Protein AF-0000000066426340 (afdb_homodimer)

Organism: Campylobacter jejuni subsp. jejuni serotype O:2 (strain ATCC 700819 / NCTC 11168) (NCBI:txid192222)

Structure (mmCIF, N/CA/C/O backbone):
data_AF-0000000066426340-model_v1
#
loop_
_entity.id
_entity.type
_entity.pdbx_description
1 polymer 'Cell division protein'
#
loop_
_atom_site.group_PDB
_atom_site.id
_atom_site.type_symbol
_atom_site.label_atom_id
_atom_site.label_alt_id
_atom_site.label_comp_id
_atom_site.label_asym_id
_atom_site.label_entity_id
_atom_site.label_seq_id
_atom_site.pdbx_PDB_ins_code
_atom_site.Cartn_x
_atom_site.Cartn_y
_atom_site.Cartn_z
_atom_site.occupancy
_atom_site.B_iso_or_equiv
_atom_site.auth_seq_id
_atom_site.auth_comp_id
_atom_site.auth_asym_id
_atom_site.auth_atom_id
_atom_site.pdbx_PDB_model_num
ATOM 1 N N . MET A 1 1 ? 9.906 34.406 6.629 1 42.94 1 MET A N 1
ATOM 2 C CA . MET A 1 1 ? 10.617 33.125 6.773 1 42.94 1 MET A CA 1
ATOM 3 C C . MET A 1 1 ? 9.648 31.953 6.695 1 42.94 1 MET A C 1
ATOM 5 O O . MET A 1 1 ? 10.07 30.797 6.641 1 42.94 1 MET A O 1
ATOM 9 N N . ASN A 1 2 ? 8.281 32.062 7.438 1 57.84 2 ASN A N 1
ATOM 10 C CA . ASN A 1 2 ? 7.277 31.219 8.055 1 57.84 2 ASN A CA 1
ATOM 11 C C . ASN A 1 2 ? 6.402 30.531 7.008 1 57.84 2 ASN A C 1
ATOM 13 O O . ASN A 1 2 ? 6.043 29.359 7.164 1 57.84 2 ASN A O 1
ATOM 17 N N . GLN A 1 3 ? 6.062 31.312 5.949 1 60.09 3 GLN A N 1
ATOM 18 C CA . GLN A 1 3 ? 5.137 30.859 4.918 1 60.09 3 GLN A CA 1
ATOM 19 C C . GLN A 1 3 ? 5.797 29.812 4.016 1 60.09 3 GLN A C 1
ATOM 21 O O . GLN A 1 3 ? 5.145 28.859 3.584 1 60.09 3 GLN A O 1
ATOM 26 N N . ASN A 1 4 ? 7.109 29.953 3.828 1 69.56 4 ASN A N 1
ATOM 27 C CA . ASN A 1 4 ? 7.852 29.062 2.953 1 69.56 4 ASN A CA 1
ATOM 28 C C . ASN A 1 4 ? 7.93 27.641 3.531 1 69.56 4 ASN A C 1
ATOM 30 O O . ASN A 1 4 ? 7.812 26.656 2.799 1 69.56 4 ASN A O 1
ATOM 34 N N . ASN A 1 5 ? 8.07 27.719 4.809 1 77.19 5 ASN A N 1
ATOM 35 C CA . ASN A 1 5 ? 8.156 26.422 5.469 1 77.19 5 ASN A CA 1
ATOM 36 C C . ASN A 1 5 ? 6.84 25.656 5.371 1 77.19 5 ASN A C 1
ATOM 38 O O . ASN A 1 5 ? 6.836 24.438 5.152 1 77.19 5 ASN A O 1
ATOM 42 N N . ASN A 1 6 ? 5.844 26.391 5.426 1 76.56 6 ASN A N 1
ATOM 43 C CA . ASN A 1 6 ? 4.523 25.781 5.34 1 76.56 6 ASN A CA 1
ATOM 44 C C . ASN A 1 6 ? 4.238 25.266 3.93 1 76.56 6 ASN A C 1
ATOM 46 O O . ASN A 1 6 ? 3.566 24.234 3.762 1 76.56 6 ASN A O 1
ATOM 50 N N . LYS A 1 7 ? 4.719 26.047 3.037 1 82.56 7 LYS A N 1
ATOM 51 C CA . LYS A 1 7 ? 4.523 25.625 1.651 1 82.56 7 LYS A CA 1
ATOM 52 C C . LYS A 1 7 ? 5.258 24.328 1.361 1 82.56 7 LYS A C 1
ATOM 54 O O . LYS A 1 7 ? 4.723 23.438 0.696 1 82.56 7 LYS A O 1
ATOM 59 N N . THR A 1 8 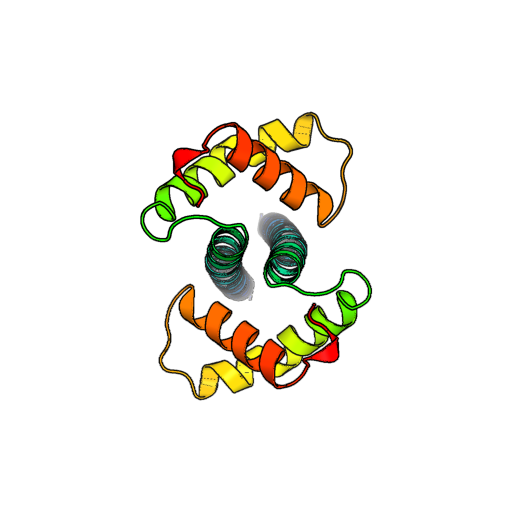? 6.387 24.172 1.92 1 87 8 THR A N 1
ATOM 60 C CA . THR A 1 8 ? 7.184 22.969 1.726 1 87 8 THR A CA 1
ATOM 61 C C . THR A 1 8 ? 6.527 21.766 2.398 1 87 8 THR A C 1
ATOM 63 O O . THR A 1 8 ? 6.461 20.688 1.82 1 87 8 THR A O 1
ATOM 66 N N . LEU A 1 9 ? 6.02 21.953 3.551 1 88.06 9 LEU A N 1
ATOM 67 C CA . LEU A 1 9 ? 5.359 20.891 4.289 1 88.06 9 LEU A CA 1
ATOM 68 C C . LEU A 1 9 ? 4.086 20.438 3.578 1 88.06 9 LEU A C 1
ATOM 70 O O . LEU A 1 9 ? 3.785 19.25 3.529 1 88.06 9 LEU A O 1
ATOM 74 N N . LYS A 1 10 ? 3.436 21.422 3.096 1 89.69 10 LYS A N 1
ATOM 75 C CA . LYS A 1 10 ? 2.213 21.109 2.361 1 89.69 10 LYS A CA 1
ATOM 76 C C . LYS A 1 10 ? 2.518 20.281 1.12 1 89.69 10 LYS A C 1
ATOM 78 O O . LYS A 1 10 ? 1.784 19.344 0.802 1 89.69 10 LYS A O 1
ATOM 83 N N . ASN A 1 11 ? 3.492 20.641 0.381 1 92.69 11 ASN A N 1
ATOM 84 C CA . ASN A 1 11 ? 3.896 19.875 -0.784 1 92.69 11 ASN A CA 1
ATOM 85 C C . ASN A 1 11 ? 4.293 18.453 -0.398 1 92.69 11 ASN A C 1
ATOM 87 O O . ASN A 1 11 ? 3.979 17.5 -1.113 1 92.69 11 ASN A O 1
ATOM 91 N N . GLU A 1 12 ? 5.027 18.344 0.647 1 91.75 12 GLU A N 1
ATOM 92 C CA . GLU A 1 12 ? 5.406 17.016 1.142 1 91.75 12 GLU A CA 1
ATOM 93 C C . GLU A 1 12 ? 4.176 16.188 1.499 1 91.75 12 GLU A C 1
ATOM 95 O O . GLU A 1 12 ? 4.129 14.984 1.229 1 91.75 12 GLU A O 1
ATOM 100 N N . LEU A 1 13 ? 3.246 16.781 2.109 1 93.75 13 LEU A N 1
ATOM 101 C CA . LEU A 1 13 ? 2 16.125 2.463 1 93.75 13 LEU A CA 1
ATOM 102 C C . LEU A 1 13 ? 1.28 15.617 1.215 1 93.75 13 LEU A C 1
ATOM 104 O O . LEU A 1 13 ? 0.797 14.484 1.185 1 93.75 13 LEU A O 1
ATOM 108 N N . GLU A 1 14 ? 1.173 16.453 0.249 1 93.5 14 GLU A N 1
ATOM 109 C CA . GLU A 1 14 ? 0.515 16.078 -0.999 1 93.5 14 GLU A CA 1
ATOM 110 C C . GLU A 1 14 ? 1.24 14.922 -1.678 1 93.5 14 GLU A C 1
ATOM 112 O O . GLU A 1 14 ? 0.604 14.008 -2.203 1 93.5 14 GLU A O 1
ATOM 117 N N . ASP A 1 15 ? 2.555 15.016 -1.679 1 93.69 15 ASP A N 1
ATOM 118 C CA . ASP A 1 15 ? 3.346 13.938 -2.264 1 93.69 15 ASP A CA 1
ATOM 119 C C . ASP A 1 15 ? 3.096 12.609 -1.539 1 93.69 15 ASP A C 1
ATOM 121 O O . ASP A 1 15 ? 2.936 11.57 -2.176 1 93.69 15 ASP A O 1
ATOM 125 N N . LEU A 1 16 ? 3.068 12.625 -0.242 1 95.81 16 LEU A N 1
ATOM 126 C CA . LEU A 1 16 ? 2.84 11.422 0.55 1 95.81 16 LEU A CA 1
ATOM 127 C C . LEU A 1 16 ? 1.43 10.891 0.33 1 95.81 16 LEU A C 1
ATOM 129 O O . LEU A 1 16 ? 1.221 9.672 0.292 1 95.81 16 LEU A O 1
ATOM 133 N N . GLN A 1 17 ? 0.484 11.797 0.223 1 95.19 17 GLN A N 1
ATOM 134 C CA . GLN A 1 17 ? -0.893 11.398 -0.052 1 95.19 17 GLN A CA 1
ATOM 135 C C . GLN A 1 17 ? -1.002 10.688 -1.398 1 95.19 17 GLN A C 1
ATOM 137 O O . GLN A 1 17 ? -1.676 9.664 -1.513 1 95.19 17 GLN A O 1
ATOM 142 N N . TYR A 1 18 ? -0.351 11.195 -2.377 1 96.19 18 TYR A N 1
ATOM 143 C CA . TYR A 1 18 ? -0.339 10.562 -3.689 1 96.19 18 TYR A CA 1
ATOM 144 C C . TYR A 1 18 ? 0.302 9.18 -3.617 1 96.19 18 TYR A C 1
ATOM 146 O O . TYR A 1 18 ? -0.239 8.211 -4.152 1 96.19 18 TYR A O 1
ATOM 154 N N . GLU A 1 19 ? 1.47 9.117 -2.945 1 96.12 19 GLU A N 1
ATOM 155 C CA . GLU A 1 19 ? 2.162 7.84 -2.783 1 96.12 19 GLU A CA 1
ATOM 156 C C . GLU A 1 19 ? 1.282 6.82 -2.066 1 96.12 19 GLU A C 1
ATOM 158 O O . GLU A 1 19 ? 1.164 5.676 -2.506 1 96.12 19 GLU A O 1
ATOM 163 N N . LEU A 1 20 ? 0.625 7.227 -1.021 1 97.75 20 LEU A N 1
ATOM 164 C CA . LEU A 1 20 ? -0.273 6.336 -0.292 1 97.75 20 LEU A CA 1
ATOM 165 C C . LEU A 1 20 ? -1.409 5.855 -1.188 1 97.75 20 LEU A C 1
ATOM 167 O O . LEU A 1 20 ? -1.767 4.676 -1.168 1 97.75 20 LEU A O 1
ATOM 171 N N . SER A 1 21 ? -1.934 6.734 -1.995 1 97.19 21 SER A N 1
ATOM 172 C CA . SER A 1 21 ? -3.049 6.395 -2.873 1 97.19 21 SER A CA 1
ATOM 173 C C . SER A 1 21 ? -2.67 5.281 -3.842 1 97.19 21 SER A C 1
ATOM 175 O O . SER A 1 21 ? -3.396 4.297 -3.982 1 97.19 21 SER A O 1
ATOM 177 N N . ILE A 1 22 ? -1.524 5.379 -4.469 1 98.06 22 ILE A N 1
ATOM 178 C CA . ILE A 1 22 ? -1.192 4.406 -5.508 1 98.06 22 ILE A CA 1
ATOM 179 C C . ILE A 1 22 ? -0.708 3.109 -4.863 1 98.06 22 ILE A C 1
ATOM 181 O O . ILE A 1 22 ? -0.949 2.021 -5.395 1 98.06 22 ILE A O 1
ATOM 185 N N . VAL A 1 23 ? -0.056 3.139 -3.686 1 98.69 23 VAL A N 1
ATOM 186 C CA . VAL A 1 23 ? 0.349 1.926 -2.984 1 98.69 23 VAL A CA 1
ATOM 187 C C . VAL A 1 23 ? -0.885 1.189 -2.469 1 98.69 23 VAL A C 1
ATOM 189 O O . VAL A 1 23 ? -0.955 -0.04 -2.533 1 98.69 23 VAL A O 1
ATOM 192 N N . LEU A 1 24 ? -1.917 1.926 -1.938 1 98.75 24 LEU A N 1
ATOM 193 C CA . LEU A 1 24 ? -3.18 1.326 -1.52 1 98.75 24 LEU A CA 1
ATOM 194 C C . LEU A 1 24 ? -3.854 0.608 -2.684 1 98.75 24 LEU A C 1
ATOM 196 O O . LEU A 1 24 ? -4.328 -0.519 -2.533 1 98.75 24 LEU A O 1
ATOM 200 N N . GLU A 1 25 ? -3.908 1.257 -3.812 1 98.81 25 GLU A N 1
ATOM 201 C CA . GLU A 1 25 ? -4.48 0.651 -5.012 1 98.81 25 GLU A CA 1
ATOM 202 C C . GLU A 1 25 ? -3.771 -0.653 -5.363 1 98.81 25 GLU A C 1
ATOM 204 O O . GLU A 1 25 ? -4.422 -1.672 -5.609 1 98.81 25 GLU A O 1
ATOM 209 N N . ALA A 1 26 ? -2.443 -0.624 -5.398 1 98.88 26 ALA A N 1
ATOM 210 C CA . ALA A 1 26 ? -1.652 -1.808 -5.727 1 98.88 26 ALA A CA 1
ATOM 211 C C . ALA A 1 26 ? -1.882 -2.922 -4.711 1 98.88 26 ALA A C 1
ATOM 213 O O . ALA A 1 26 ? -2.002 -4.094 -5.078 1 98.88 26 ALA A O 1
ATOM 214 N N . MET A 1 27 ? -1.969 -2.566 -3.457 1 98.94 27 MET A N 1
ATOM 215 C CA . MET A 1 27 ? -2.201 -3.555 -2.408 1 98.94 27 MET A CA 1
ATOM 216 C C . MET A 1 27 ? -3.521 -4.285 -2.631 1 98.94 27 MET A C 1
ATOM 218 O O . MET A 1 27 ? -3.578 -5.512 -2.541 1 98.94 27 MET A O 1
ATOM 222 N N . LEU A 1 28 ? -4.527 -3.523 -2.939 1 98.94 28 LEU A N 1
ATOM 223 C CA . LEU A 1 28 ? -5.84 -4.125 -3.15 1 98.94 28 LEU A CA 1
ATOM 224 C C . LEU A 1 28 ? -5.836 -5.02 -4.383 1 98.94 28 LEU A C 1
ATOM 226 O O . LEU A 1 28 ? -6.445 -6.09 -4.379 1 98.94 28 LEU A O 1
ATOM 230 N N . LEU A 1 29 ? -5.109 -4.605 -5.422 1 98.88 29 LEU A N 1
ATOM 231 C CA . LEU A 1 29 ? -4.984 -5.449 -6.605 1 98.88 29 LEU A CA 1
ATOM 232 C C . LEU A 1 29 ? -4.285 -6.762 -6.266 1 98.88 29 LEU A C 1
ATOM 234 O O . LEU A 1 29 ? -4.758 -7.84 -6.645 1 98.88 29 LEU A O 1
ATOM 238 N N . TYR A 1 30 ? -3.244 -6.684 -5.512 1 98.75 30 TYR A N 1
ATOM 239 C CA . TYR A 1 30 ? -2.512 -7.887 -5.137 1 98.75 30 TYR A CA 1
ATOM 240 C C . TYR A 1 30 ? -3.336 -8.758 -4.195 1 98.75 30 TYR A C 1
ATOM 242 O O . TYR A 1 30 ? -3.17 -9.977 -4.164 1 98.75 30 TYR A O 1
ATOM 250 N N . ALA A 1 31 ? -4.191 -8.141 -3.438 1 98.62 31 ALA A N 1
ATOM 251 C CA . ALA A 1 31 ? -5.055 -8.875 -2.516 1 98.62 31 ALA A CA 1
ATOM 252 C C . ALA A 1 31 ? -6.16 -9.609 -3.266 1 98.62 31 ALA A C 1
ATOM 254 O O . ALA A 1 31 ? -6.875 -10.43 -2.684 1 98.62 31 ALA A O 1
ATOM 255 N N . GLY A 1 32 ? -6.344 -9.234 -4.496 1 98.62 32 GLY A N 1
ATOM 256 C CA . GLY A 1 32 ? -7.277 -10.008 -5.293 1 98.62 32 GLY A CA 1
ATOM 257 C C . GLY A 1 32 ? -8.445 -9.195 -5.809 1 98.62 32 GLY A C 1
ATOM 258 O O . GLY A 1 32 ? -9.383 -9.734 -6.398 1 98.62 32 GLY A O 1
ATOM 259 N N . VAL A 1 33 ? -8.422 -7.898 -5.668 1 98.88 33 VAL A N 1
ATOM 260 C CA . VAL A 1 33 ? -9.492 -7.055 -6.184 1 98.88 33 VAL A CA 1
ATOM 261 C C . VAL A 1 33 ? -9.445 -7.031 -7.711 1 98.88 33 VAL A C 1
ATOM 263 O O . VAL A 1 33 ? -8.375 -6.898 -8.305 1 98.88 33 VAL A O 1
ATOM 266 N N . LYS A 1 34 ? -10.617 -7.172 -8.289 1 98.44 34 LYS A N 1
ATOM 267 C CA . LYS A 1 34 ? -10.734 -6.984 -9.727 1 98.44 34 LYS A CA 1
ATOM 268 C C . LYS A 1 34 ? -10.453 -5.535 -10.117 1 98.44 34 LYS A C 1
ATOM 270 O O . LYS A 1 34 ? -10.883 -4.609 -9.43 1 98.44 34 LYS A O 1
ATOM 275 N N . ARG A 1 35 ? -9.789 -5.324 -11.172 1 98 35 ARG A N 1
ATOM 276 C CA . ARG A 1 35 ? -9.461 -3.975 -11.609 1 98 35 ARG A CA 1
ATOM 277 C C . ARG A 1 35 ? -10.719 -3.133 -11.797 1 98 35 ARG A C 1
ATOM 279 O O . ARG A 1 35 ? -10.727 -1.939 -11.492 1 98 35 ARG A O 1
ATOM 286 N N . GLU A 1 36 ? -11.758 -3.826 -12.273 1 98.25 36 GLU A N 1
ATOM 287 C CA . GLU A 1 36 ? -12.992 -3.107 -12.562 1 98.25 36 GLU A CA 1
ATOM 288 C C . GLU A 1 36 ? -13.719 -2.713 -11.281 1 98.25 36 GLU A C 1
ATOM 290 O O . GLU A 1 36 ? -14.633 -1.889 -11.312 1 98.25 36 GLU A O 1
ATOM 295 N N . LYS A 1 37 ? -13.32 -3.258 -10.188 1 98.5 37 LYS A N 1
ATOM 296 C CA . LYS A 1 37 ? -13.953 -2.975 -8.898 1 98.5 37 LYS A CA 1
ATOM 297 C C . LYS A 1 37 ? -13.023 -2.178 -7.992 1 98.5 37 LYS A C 1
ATOM 299 O O . LYS A 1 37 ? -13.32 -1.964 -6.816 1 98.5 37 LYS A O 1
ATOM 304 N N . LEU A 1 38 ? -11.945 -1.683 -8.539 1 98.62 38 LEU A N 1
ATOM 305 C CA . LEU A 1 38 ? -10.891 -1.084 -7.73 1 98.62 38 LEU A CA 1
ATOM 306 C C . LEU A 1 38 ? -11.391 0.167 -7.02 1 98.62 38 LEU A C 1
ATOM 308 O O . LEU A 1 38 ? -11.125 0.356 -5.828 1 98.62 38 LEU A O 1
ATOM 312 N N . GLU A 1 39 ? -12.086 1 -7.703 1 97.88 39 GLU A N 1
ATOM 313 C CA . GLU A 1 39 ? -12.578 2.232 -7.098 1 97.88 39 GLU A CA 1
ATOM 314 C C . GLU A 1 39 ? -13.562 1.937 -5.973 1 97.88 39 GLU A C 1
ATOM 316 O O . GLU A 1 39 ? -13.5 2.549 -4.902 1 97.88 39 GLU A O 1
ATOM 321 N N . ASN A 1 40 ? -14.414 0.981 -6.195 1 98.69 40 ASN A N 1
ATOM 322 C CA . ASN A 1 40 ? -15.367 0.565 -5.168 1 98.69 40 ASN A CA 1
ATOM 323 C C . ASN A 1 40 ? -14.648 -0.027 -3.955 1 98.69 40 ASN A C 1
ATOM 325 O O . ASN A 1 40 ? -15.047 0.22 -2.814 1 98.69 40 ASN A O 1
ATOM 329 N N . ALA A 1 41 ? -13.68 -0.776 -4.215 1 98.81 41 ALA A N 1
ATOM 330 C CA . ALA A 1 41 ? -12.922 -1.416 -3.139 1 98.81 41 ALA A CA 1
ATOM 331 C C . ALA A 1 41 ? -12.195 -0.38 -2.291 1 98.81 41 ALA A C 1
ATOM 333 O O . ALA A 1 41 ? -12.125 -0.508 -1.067 1 98.81 41 ALA A O 1
ATOM 334 N N . ILE A 1 42 ? -11.641 0.604 -2.986 1 98.75 42 ILE A N 1
ATOM 335 C CA . ILE A 1 42 ? -10.953 1.673 -2.273 1 98.75 42 ILE A CA 1
ATOM 336 C C . ILE A 1 42 ? -11.938 2.396 -1.353 1 98.75 42 ILE A C 1
ATOM 338 O O . ILE A 1 42 ? -11.625 2.654 -0.187 1 98.75 42 ILE A O 1
ATOM 342 N N . GLU A 1 43 ? -13.102 2.717 -1.854 1 98.44 43 GLU A N 1
ATOM 343 C CA . GLU A 1 43 ? -14.125 3.377 -1.046 1 98.44 43 GLU A CA 1
ATOM 344 C C . GLU A 1 43 ? -14.523 2.514 0.147 1 98.44 43 GLU A C 1
ATOM 346 O O . GLU A 1 43 ? -14.625 3.01 1.271 1 98.44 43 GLU A O 1
ATOM 351 N N . ALA A 1 44 ? -14.734 1.28 -0.085 1 98.75 44 ALA A N 1
ATOM 352 C CA . ALA A 1 44 ? -15.094 0.354 0.985 1 98.75 44 ALA A CA 1
ATOM 353 C C . ALA A 1 44 ? -14 0.283 2.043 1 98.75 44 ALA A C 1
ATOM 355 O O . ALA A 1 44 ? -14.281 0.232 3.24 1 98.75 44 ALA A O 1
ATOM 356 N N . TYR A 1 45 ? -12.773 0.22 1.569 1 98.75 45 TYR A N 1
ATOM 357 C CA . TYR A 1 45 ? -11.641 0.206 2.484 1 98.75 45 TYR A CA 1
ATOM 358 C C . TYR A 1 45 ? -11.656 1.428 3.396 1 98.75 45 TYR A C 1
ATOM 360 O O . TYR A 1 45 ? -11.586 1.299 4.621 1 98.75 45 TYR A O 1
ATOM 368 N N . ILE A 1 46 ? -11.797 2.543 2.801 1 98.12 46 ILE A N 1
ATOM 369 C CA . ILE A 1 46 ? -11.773 3.799 3.541 1 98.12 46 ILE A CA 1
ATOM 370 C C . ILE A 1 46 ? -12.953 3.852 4.512 1 98.12 46 ILE A C 1
ATOM 372 O O . ILE A 1 46 ? -12.805 4.285 5.656 1 98.12 46 ILE A O 1
ATOM 376 N N . ASP A 1 47 ? -14.086 3.346 4.105 1 97.88 47 ASP A N 1
ATOM 377 C CA . ASP A 1 47 ? -15.312 3.424 4.891 1 97.88 47 ASP A CA 1
ATOM 378 C C . ASP A 1 47 ? -15.266 2.469 6.082 1 97.88 47 ASP A C 1
ATOM 380 O O . ASP A 1 47 ? -15.984 2.66 7.066 1 97.88 47 ASP A O 1
ATOM 384 N N . ASN A 1 48 ? -14.477 1.477 6.027 1 97.88 48 ASN A N 1
ATOM 385 C CA . ASN A 1 48 ? -14.609 0.406 7.008 1 97.88 48 ASN A CA 1
ATOM 386 C C . ASN A 1 48 ? -13.383 0.31 7.906 1 97.88 48 ASN A C 1
ATOM 388 O O . ASN A 1 48 ? -13.438 -0.291 8.977 1 97.88 48 ASN A O 1
ATOM 392 N N . ILE A 1 49 ? -12.242 0.844 7.52 1 97.62 49 ILE A N 1
ATOM 393 C CA . ILE A 1 49 ? -10.984 0.613 8.211 1 97.62 49 ILE A CA 1
ATOM 394 C C . ILE A 1 49 ? -11.109 1.062 9.672 1 97.62 49 ILE A C 1
ATOM 396 O O . ILE A 1 49 ? -10.711 0.338 10.586 1 97.62 49 ILE A O 1
ATOM 400 N N . ASP A 1 50 ? -11.625 2.26 9.969 1 96.06 50 ASP A N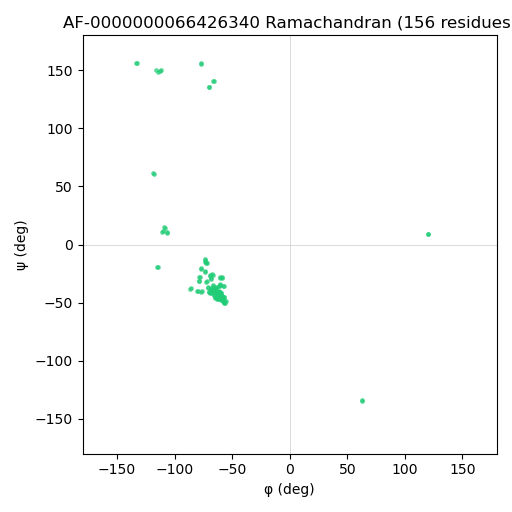 1
ATOM 401 C CA . ASP A 1 50 ? -11.742 2.762 11.336 1 96.06 50 ASP A CA 1
ATOM 402 C C . ASP A 1 50 ? -12.57 1.814 12.195 1 96.06 50 ASP A C 1
ATOM 404 O O . ASP A 1 50 ? -12.172 1.478 13.312 1 96.06 50 ASP A O 1
ATOM 408 N N . ASN A 1 51 ? -13.68 1.421 11.703 1 97.06 51 ASN A N 1
ATOM 409 C CA . ASN A 1 51 ? -14.555 0.518 12.438 1 97.06 51 ASN A CA 1
ATOM 410 C C . ASN A 1 51 ? -13.891 -0.834 12.68 1 97.06 51 ASN A C 1
ATOM 412 O O . ASN A 1 51 ? -14 -1.394 13.773 1 97.06 51 ASN A O 1
ATOM 416 N N . VAL A 1 52 ? -13.281 -1.413 11.672 1 97.44 52 VAL A N 1
ATOM 417 C CA . VAL A 1 52 ? -12.617 -2.707 11.797 1 97.44 52 VAL A CA 1
ATOM 418 C C . VAL A 1 52 ? -11.508 -2.623 12.844 1 97.44 52 VAL A C 1
ATOM 420 O O . VAL A 1 52 ? -11.367 -3.518 13.68 1 97.44 52 VAL A O 1
ATOM 423 N N . LEU A 1 53 ? -10.75 -1.531 12.852 1 96 53 LEU A N 1
ATOM 424 C CA . LEU A 1 53 ? -9.586 -1.421 13.727 1 96 53 LEU A CA 1
ATOM 425 C C . LEU A 1 53 ? -10.016 -1.09 15.156 1 96 53 LEU A C 1
ATOM 427 O O . LEU A 1 53 ? -9.305 -1.407 16.109 1 96 53 LEU A O 1
ATOM 431 N N . GLU A 1 54 ? -11.109 -0.443 15.336 1 95.19 54 GLU A N 1
ATOM 432 C CA . GLU A 1 54 ? -11.633 -0.156 16.672 1 95.19 54 GLU A CA 1
ATOM 433 C C . GLU A 1 54 ? -11.875 -1.44 17.453 1 95.19 54 GLU A C 1
ATOM 435 O O . GLU A 1 54 ? -11.703 -1.47 18.672 1 95.19 54 GLU A O 1
ATOM 440 N N . ASN A 1 55 ? -12.148 -2.477 16.812 1 90.5 55 ASN A N 1
ATOM 441 C CA . ASN A 1 55 ? -12.477 -3.75 17.453 1 90.5 55 ASN A CA 1
ATOM 442 C C . ASN A 1 55 ? -11.352 -4.766 17.297 1 90.5 55 ASN A C 1
ATOM 444 O O . ASN A 1 55 ? -11.547 -5.961 17.516 1 90.5 55 ASN A O 1
ATOM 448 N N . SER A 1 56 ? -10.25 -4.25 16.906 1 92.69 56 SER A N 1
ATOM 449 C CA . SER A 1 56 ? -9.156 -5.16 16.594 1 92.69 56 SER A CA 1
ATOM 450 C C . SER A 1 56 ? -8 -4.977 17.578 1 92.69 56 SER A C 1
ATOM 452 O O . SER A 1 56 ? -7.738 -3.863 18.031 1 92.69 56 SER A O 1
ATOM 454 N N . ASN A 1 57 ? -7.266 -6.043 17.859 1 94.56 57 ASN A N 1
ATOM 455 C CA . ASN A 1 57 ? -6.066 -6.004 18.688 1 94.56 57 ASN A CA 1
ATOM 456 C C . ASN A 1 57 ? -4.801 -6.164 17.844 1 94.56 57 ASN A C 1
ATOM 458 O O . ASN A 1 57 ? -3.709 -6.328 18.391 1 94.56 57 ASN A O 1
ATOM 462 N N . LYS A 1 58 ? -4.953 -6.086 16.562 1 95.56 58 LYS A N 1
ATOM 463 C CA . LYS A 1 58 ? -3.811 -6.258 15.664 1 95.56 58 LYS A CA 1
ATOM 464 C C . LYS A 1 58 ? -2.949 -5 15.625 1 95.56 58 LYS A C 1
ATOM 466 O O . LYS A 1 58 ? -3.422 -3.908 15.945 1 95.56 58 LYS A O 1
ATOM 471 N N . GLU A 1 59 ? -1.678 -5.254 15.25 1 95 59 GLU A N 1
ATOM 472 C CA . GLU A 1 59 ? -0.734 -4.145 15.125 1 95 59 GLU A CA 1
ATOM 473 C C . GLU A 1 59 ? 0.058 -4.238 13.828 1 95 59 GLU A C 1
ATOM 475 O O . GLU A 1 59 ? 0.183 -5.316 13.242 1 95 59 GLU A O 1
ATOM 480 N N . GLY A 1 60 ? 0.531 -3.023 13.438 1 95.62 60 GLY A N 1
ATOM 481 C CA . GLY A 1 60 ? 1.376 -3.008 12.25 1 95.62 60 GLY A CA 1
ATOM 482 C C . GLY A 1 60 ? 0.657 -3.477 11 1 95.62 60 GLY A C 1
ATOM 483 O O . GLY A 1 60 ? -0.465 -3.047 10.727 1 95.62 60 GLY A O 1
ATOM 484 N N . VAL A 1 61 ? 1.307 -4.32 10.266 1 97.88 61 VAL A N 1
ATOM 485 C CA . VAL A 1 61 ? 0.8 -4.754 8.969 1 97.88 61 VAL A CA 1
ATOM 486 C C . VAL A 1 61 ? -0.438 -5.625 9.156 1 97.88 61 VAL A C 1
ATOM 488 O O . VAL A 1 61 ? -1.341 -5.629 8.32 1 97.88 61 VAL A O 1
ATOM 491 N N . ASP A 1 62 ? -0.558 -6.293 10.289 1 98.06 62 ASP A N 1
ATOM 492 C CA . ASP A 1 62 ? -1.676 -7.195 10.539 1 98.06 62 ASP A CA 1
ATOM 493 C C . ASP A 1 62 ? -2.992 -6.43 10.641 1 98.06 62 ASP A C 1
ATOM 495 O O . ASP A 1 62 ? -4.066 -6.992 10.422 1 98.06 62 ASP A O 1
ATOM 499 N N . GLU A 1 63 ? -2.91 -5.109 11.039 1 97.5 63 GLU A N 1
ATOM 500 C CA . GLU A 1 63 ? -4.094 -4.258 10.992 1 97.5 63 GLU A CA 1
ATOM 501 C C . GLU A 1 63 ? -4.688 -4.207 9.586 1 97.5 63 GLU A C 1
ATOM 503 O O . GLU A 1 63 ? -5.898 -4.371 9.414 1 97.5 63 GLU A O 1
ATOM 508 N N . ILE A 1 64 ? -3.846 -4.043 8.578 1 98.5 64 ILE A N 1
ATOM 509 C CA . ILE A 1 64 ? -4.266 -3.898 7.191 1 98.5 64 ILE A CA 1
ATOM 510 C C . ILE A 1 64 ? -4.805 -5.227 6.672 1 98.5 64 ILE A C 1
ATOM 512 O O . ILE A 1 64 ? -5.824 -5.262 5.977 1 98.5 64 ILE A O 1
ATOM 516 N N . LEU A 1 65 ? -4.109 -6.324 7.047 1 98.44 65 LEU A N 1
ATOM 517 C CA . LEU A 1 65 ? -4.543 -7.645 6.609 1 98.44 65 LEU A CA 1
ATOM 518 C C . LEU A 1 65 ? -5.938 -7.961 7.137 1 98.44 65 LEU A C 1
ATOM 520 O O . LEU A 1 65 ? -6.738 -8.594 6.449 1 98.44 65 LEU A O 1
ATOM 524 N N . GLU A 1 66 ? -6.188 -7.488 8.352 1 98.25 66 GLU A N 1
ATOM 525 C CA . GLU A 1 66 ? -7.508 -7.703 8.938 1 98.25 66 GLU A CA 1
ATOM 526 C C . GLU A 1 66 ? -8.586 -6.949 8.156 1 98.25 66 GLU A C 1
ATOM 528 O O . GLU A 1 66 ? -9.68 -7.473 7.941 1 98.25 66 GLU A O 1
ATOM 533 N N . VAL A 1 67 ? -8.32 -5.738 7.797 1 98.44 67 VAL A N 1
ATOM 534 C CA . VAL A 1 67 ? -9.281 -4.941 7.043 1 98.44 67 VAL A CA 1
ATOM 535 C C . VAL A 1 67 ? -9.555 -5.605 5.695 1 98.44 67 VAL A C 1
ATOM 537 O O . VAL A 1 67 ? -10.711 -5.703 5.27 1 98.44 67 VAL A O 1
ATOM 540 N N . VAL A 1 68 ? -8.531 -6.109 5.043 1 98.75 68 VAL A N 1
ATOM 541 C CA . VAL A 1 68 ? -8.695 -6.742 3.738 1 98.75 68 VAL A CA 1
ATOM 542 C C . VAL A 1 68 ? -9.5 -8.031 3.889 1 98.75 68 VAL A C 1
ATOM 544 O O . VAL A 1 68 ? -10.352 -8.344 3.053 1 98.75 68 VAL A O 1
ATOM 547 N N . GLU A 1 69 ? -9.219 -8.75 4.961 1 98.06 69 GLU A N 1
ATOM 548 C CA . GLU A 1 69 ? -10.008 -9.961 5.215 1 98.06 69 GLU A CA 1
ATOM 549 C C . GLU A 1 69 ? -11.484 -9.625 5.418 1 98.06 69 GLU A C 1
ATOM 551 O O . GLU A 1 69 ? -12.359 -10.344 4.934 1 98.06 69 GLU A O 1
ATOM 556 N N . PHE A 1 70 ? -11.734 -8.625 6.156 1 98.25 70 PHE A N 1
ATOM 557 C CA . PHE A 1 70 ? -13.094 -8.148 6.34 1 98.25 70 PHE A CA 1
ATOM 558 C C . PHE A 1 70 ? -13.75 -7.836 4.996 1 98.25 70 PHE A C 1
ATOM 560 O O . PHE A 1 70 ? -14.883 -8.25 4.738 1 98.25 70 PHE A O 1
ATOM 567 N N . LEU A 1 71 ? -13.055 -7.094 4.168 1 98.69 71 LEU A N 1
ATOM 568 C CA . LEU A 1 71 ? -13.586 -6.707 2.865 1 98.69 71 LEU A CA 1
ATOM 569 C C . LEU A 1 71 ? -13.859 -7.938 2.006 1 98.69 71 LEU A C 1
ATOM 571 O O . LEU A 1 71 ? -14.875 -7.996 1.303 1 98.69 71 LEU A O 1
ATOM 575 N N . LYS A 1 72 ? -12.953 -8.898 2.061 1 98.5 72 LYS A N 1
ATOM 576 C CA . LYS A 1 72 ? -13.133 -10.125 1.293 1 98.5 72 LYS A CA 1
ATOM 577 C C . LYS A 1 72 ? -14.406 -10.852 1.715 1 98.5 72 LYS A C 1
ATOM 579 O O . LYS A 1 72 ? -15.078 -11.469 0.886 1 98.5 72 LYS A O 1
ATOM 584 N N . ASN A 1 73 ? -14.68 -10.742 2.936 1 98.25 73 ASN A N 1
ATOM 585 C CA . ASN A 1 73 ? -15.844 -11.43 3.465 1 98.25 73 ASN A CA 1
ATOM 586 C C . ASN A 1 73 ? -17.125 -10.656 3.18 1 98.25 73 ASN A C 1
ATOM 588 O O . ASN A 1 73 ? -18.156 -11.25 2.84 1 98.25 73 ASN A O 1
ATOM 592 N N . LYS A 1 74 ? -17.109 -9.398 3.295 1 97.94 74 LYS A N 1
ATOM 593 C CA . LYS A 1 74 ? -18.297 -8.555 3.193 1 97.94 74 LYS A CA 1
ATOM 594 C C . LYS A 1 74 ? -18.594 -8.195 1.74 1 97.94 74 LYS A C 1
ATOM 596 O O . LYS A 1 74 ? -19.766 -8.055 1.359 1 97.94 74 LYS A O 1
ATOM 601 N N . TYR A 1 75 ? -17.5 -7.973 0.987 1 98.12 75 TYR A N 1
ATOM 602 C CA . TYR A 1 75 ? -17.625 -7.535 -0.4 1 98.12 75 TYR A CA 1
ATOM 603 C C . TYR A 1 75 ? -17 -8.555 -1.348 1 98.12 75 TYR A C 1
ATOM 605 O O . TYR A 1 75 ? -16.172 -8.203 -2.182 1 98.12 75 TYR A O 1
ATOM 613 N N . LYS A 1 76 ? -17.469 -9.719 -1.391 1 97.69 76 LYS A N 1
ATOM 614 C CA . LYS A 1 76 ? -16.906 -10.828 -2.143 1 97.69 76 LYS A CA 1
ATOM 615 C C . LYS A 1 76 ? -16.875 -10.531 -3.639 1 97.69 76 LYS A C 1
ATOM 617 O O . LYS A 1 76 ? -15.969 -10.961 -4.352 1 97.69 76 LYS A O 1
ATOM 622 N N . ASP A 1 77 ? -17.797 -9.734 -4.055 1 98.06 77 ASP A N 1
ATOM 623 C CA . ASP A 1 77 ? -17.938 -9.445 -5.48 1 98.06 77 ASP A CA 1
ATOM 624 C C . ASP A 1 77 ? -16.797 -8.562 -5.977 1 98.06 77 ASP A C 1
ATOM 626 O O . ASP A 1 77 ? -16.562 -8.445 -7.184 1 98.06 77 ASP A O 1
ATOM 630 N N . PHE A 1 78 ? -16.062 -7.922 -5.113 1 98.56 78 PHE A N 1
ATOM 631 C CA . PHE A 1 78 ? -14.922 -7.098 -5.496 1 98.56 78 PHE A CA 1
ATOM 632 C C . PHE A 1 78 ? -13.719 -7.965 -5.828 1 98.56 78 PHE A C 1
ATOM 634 O O . PHE A 1 78 ? -12.781 -7.512 -6.5 1 98.56 78 PHE A O 1
ATOM 641 N N . PHE A 1 79 ? -13.773 -9.227 -5.297 1 98.12 79 PHE A N 1
ATOM 642 C CA . PHE A 1 79 ? -12.555 -10.031 -5.312 1 98.12 79 PHE A CA 1
ATOM 643 C C . PHE A 1 79 ? -12.703 -11.219 -6.262 1 98.12 79 PHE A C 1
ATOM 645 O O . PHE A 1 79 ? -13.812 -11.68 -6.516 1 98.12 79 PHE A O 1
ATOM 652 N N . GLN A 1 80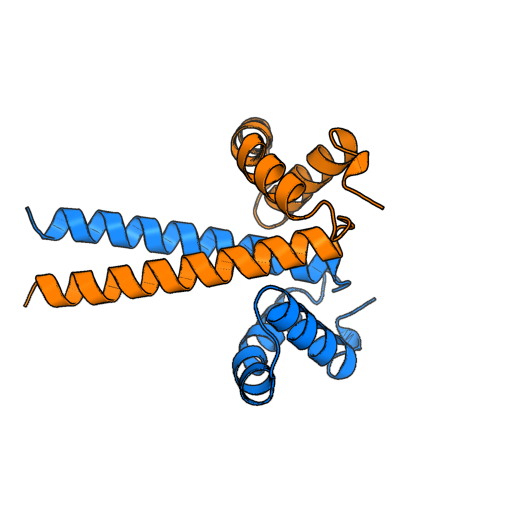 ? -11.57 -11.648 -6.844 1 85.62 80 GLN A N 1
ATOM 653 C CA . GLN A 1 80 ? -11.57 -12.797 -7.746 1 85.62 80 GLN A CA 1
ATOM 654 C C . GLN A 1 80 ? -11.82 -14.094 -6.98 1 85.62 80 GLN A C 1
ATOM 656 O O . GLN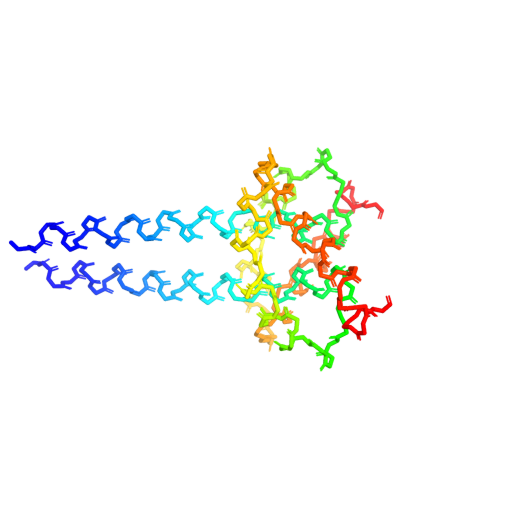 A 1 80 ? -11.508 -14.195 -5.797 1 85.62 80 GLN A O 1
ATOM 661 N N . MET B 1 1 ? 0.688 32.375 16.672 1 43.19 1 MET B N 1
ATOM 662 C CA . MET B 1 1 ? -0.356 31.688 15.914 1 43.19 1 MET B CA 1
ATOM 663 C C . MET B 1 1 ? 0.212 30.484 15.164 1 43.19 1 MET B C 1
ATOM 665 O O . MET B 1 1 ? -0.533 29.734 14.539 1 43.19 1 MET B O 1
ATOM 669 N N . ASN B 1 2 ? 1.607 30.625 14.508 1 57.31 2 ASN B N 1
ATOM 670 C CA . ASN B 1 2 ? 2.389 30.094 13.398 1 57.31 2 ASN B CA 1
ATOM 671 C C . ASN B 1 2 ? 2.934 28.703 13.719 1 57.31 2 ASN B C 1
ATOM 673 O O . ASN B 1 2 ? 2.971 27.828 12.852 1 57.31 2 ASN B O 1
ATOM 677 N N . GLN B 1 3 ? 3.398 28.562 15.008 1 59.47 3 GLN B N 1
ATOM 678 C CA . GLN B 1 3 ? 4.066 27.344 15.453 1 59.47 3 GLN B CA 1
ATOM 679 C C . GLN B 1 3 ? 3.072 26.188 15.586 1 59.47 3 GLN B C 1
ATOM 681 O O . GLN B 1 3 ? 3.406 25.031 15.297 1 59.47 3 GLN B O 1
ATOM 686 N N . ASN B 1 4 ? 1.831 26.531 15.93 1 70.19 4 ASN B N 1
ATOM 687 C CA . ASN B 1 4 ? 0.795 25.531 16.141 1 70.19 4 ASN B CA 1
ATOM 688 C C . ASN B 1 4 ? 0.398 24.844 14.836 1 70.19 4 ASN B C 1
ATOM 690 O O . ASN B 1 4 ? 0.181 23.641 14.805 1 70.19 4 ASN B O 1
ATOM 694 N N . ASN B 1 5 ? 0.394 25.703 13.883 1 77.31 5 ASN B N 1
ATOM 695 C CA . ASN B 1 5 ? 0.025 25.156 12.586 1 77.31 5 ASN B CA 1
ATOM 696 C C . ASN B 1 5 ? 1.068 24.172 12.078 1 77.31 5 ASN B C 1
ATOM 698 O O . ASN B 1 5 ? 0.722 23.141 11.508 1 77.31 5 ASN B O 1
ATOM 702 N N . ASN B 1 6 ? 2.24 24.484 12.375 1 75.88 6 ASN B N 1
ATOM 703 C CA . ASN B 1 6 ? 3.328 23.609 11.938 1 75.88 6 ASN B CA 1
ATOM 704 C C . ASN B 1 6 ? 3.336 22.297 12.711 1 75.88 6 ASN B C 1
ATOM 706 O O . ASN B 1 6 ? 3.666 21.25 12.156 1 75.88 6 ASN B O 1
ATOM 710 N N . LYS B 1 7 ? 2.998 22.484 13.945 1 83.06 7 LYS B N 1
ATOM 711 C CA . LYS B 1 7 ? 2.945 21.281 14.766 1 83.06 7 LYS B CA 1
ATOM 712 C C . LYS B 1 7 ? 1.865 20.312 14.273 1 83.06 7 LYS B C 1
ATOM 714 O O . LYS B 1 7 ? 2.084 19.109 14.203 1 83.06 7 LYS B O 1
ATOM 719 N N . THR B 1 8 ? 0.791 20.844 13.867 1 87.12 8 THR B N 1
ATOM 720 C CA . THR B 1 8 ? -0.313 20.031 13.359 1 87.12 8 THR B CA 1
ATOM 721 C C . THR B 1 8 ? 0.059 19.375 12.031 1 87.12 8 THR B C 1
ATOM 723 O O . THR B 1 8 ? -0.223 18.203 11.82 1 87.12 8 THR B O 1
ATOM 726 N N . LEU B 1 9 ? 0.707 20.109 11.195 1 87.88 9 LEU B N 1
ATOM 727 C CA . LEU B 1 9 ? 1.119 19.578 9.898 1 87.88 9 LEU B CA 1
ATOM 728 C C . LEU B 1 9 ? 2.156 18.469 10.062 1 87.88 9 LEU B C 1
ATOM 730 O O . LEU B 1 9 ? 2.123 17.469 9.344 1 87.88 9 LEU B O 1
ATOM 734 N N . LYS B 1 10 ? 3.01 18.766 10.984 1 89.5 10 LYS B N 1
ATOM 735 C CA . LYS B 1 10 ? 4.031 17.75 11.258 1 89.5 10 LYS B CA 1
ATOM 736 C C . LYS B 1 10 ? 3.408 16.453 11.75 1 89.5 10 LYS B C 1
ATOM 738 O O . LYS B 1 10 ? 3.828 15.367 11.359 1 89.5 10 LYS B O 1
ATOM 743 N N . ASN B 1 11 ? 2.488 16.516 12.633 1 92.62 11 ASN B N 1
ATOM 744 C CA . ASN B 1 11 ? 1.785 15.328 13.117 1 92.62 11 ASN B CA 1
ATOM 745 C C . ASN B 1 11 ? 1.056 14.609 11.984 1 92.62 11 ASN B C 1
ATOM 747 O O . ASN B 1 11 ? 1.035 13.375 11.938 1 92.62 11 ASN B O 1
ATOM 751 N N . GLU B 1 12 ? 0.432 15.367 11.18 1 91.75 12 GLU B N 1
ATOM 752 C CA . GLU B 1 12 ? -0.242 14.781 10.023 1 91.75 12 GLU B CA 1
ATOM 753 C C . GLU B 1 12 ? 0.747 14.055 9.117 1 91.75 12 GLU B C 1
ATOM 755 O O . GLU B 1 12 ? 0.441 12.977 8.594 1 91.75 12 GLU B O 1
ATOM 760 N N . LEU B 1 13 ? 1.854 14.641 8.922 1 93.5 13 LEU B N 1
ATOM 761 C CA . LEU B 1 13 ? 2.9 14.023 8.109 1 93.5 13 LEU B CA 1
ATOM 762 C C . LEU B 1 13 ? 3.344 12.695 8.719 1 93.5 13 LEU B C 1
ATOM 764 O O . LEU B 1 13 ? 3.502 11.703 8.008 1 93.5 13 LEU B O 1
ATOM 768 N N . GLU B 1 14 ? 3.582 12.695 9.984 1 93.56 14 GLU B N 1
ATOM 769 C CA . GLU B 1 14 ? 3.998 11.477 10.672 1 93.56 14 GLU B CA 1
ATOM 770 C C . GLU B 1 14 ? 2.932 10.398 10.57 1 93.56 14 GLU B C 1
ATOM 772 O O . GLU B 1 14 ? 3.248 9.219 10.359 1 93.56 14 GLU B O 1
ATOM 777 N N . ASP B 1 15 ? 1.705 10.805 10.75 1 93.62 15 ASP B N 1
ATOM 778 C CA . ASP B 1 15 ? 0.604 9.852 10.633 1 93.62 15 ASP B CA 1
ATOM 779 C C . ASP B 1 15 ? 0.551 9.242 9.234 1 93.62 15 ASP B C 1
ATOM 781 O O . ASP B 1 15 ? 0.367 8.031 9.078 1 93.62 15 ASP B O 1
ATOM 785 N N . LEU B 1 16 ? 0.685 10.047 8.219 1 95.81 16 LEU B N 1
ATOM 786 C CA . LEU B 1 16 ? 0.648 9.57 6.84 1 95.81 16 LEU B CA 1
ATOM 787 C C . LEU B 1 16 ? 1.835 8.664 6.547 1 95.81 16 LEU B C 1
ATOM 789 O O . LEU B 1 16 ? 1.702 7.68 5.816 1 95.81 16 LEU B O 1
ATOM 793 N N . GLN B 1 17 ? 2.986 9.031 7.082 1 95.31 17 GLN B N 1
ATOM 794 C CA . GLN B 1 17 ? 4.172 8.195 6.918 1 95.31 17 GLN B CA 1
ATOM 795 C C . GLN B 1 17 ? 3.963 6.816 7.535 1 95.31 17 GLN B C 1
ATOM 797 O O . GLN B 1 17 ? 4.324 5.801 6.934 1 95.31 17 GLN B O 1
ATOM 802 N N . TYR B 1 18 ? 3.381 6.77 8.688 1 96.06 18 TYR B N 1
ATOM 803 C CA . TYR B 1 18 ? 3.082 5.496 9.328 1 96.06 18 TYR B CA 1
ATOM 804 C C . TYR B 1 18 ? 2.098 4.684 8.5 1 96.06 18 TYR B C 1
ATOM 806 O O . TYR B 1 18 ? 2.307 3.488 8.273 1 96.06 18 TYR B O 1
ATOM 814 N N . GLU B 1 19 ? 1.024 5.348 8.055 1 95.94 19 GLU B N 1
ATOM 815 C CA . GLU B 1 19 ? 0.03 4.684 7.219 1 95.94 19 GLU B CA 1
ATOM 816 C C . GLU B 1 19 ? 0.662 4.125 5.945 1 95.94 19 GLU B C 1
ATOM 818 O O . GLU B 1 19 ? 0.434 2.971 5.586 1 95.94 19 GLU B O 1
ATOM 823 N N . LEU B 1 20 ? 1.499 4.902 5.301 1 97.69 20 LEU B N 1
ATOM 824 C CA . LEU B 1 20 ? 2.184 4.449 4.094 1 97.69 20 LEU B CA 1
ATOM 825 C C . LEU B 1 20 ? 3.066 3.24 4.391 1 97.69 20 LEU B C 1
ATOM 827 O O . LEU B 1 20 ? 3.09 2.279 3.619 1 97.69 20 LEU B O 1
ATOM 831 N N . SER B 1 21 ? 3.742 3.264 5.508 1 97.19 21 SER B N 1
ATOM 832 C CA . SER B 1 21 ? 4.648 2.178 5.875 1 97.19 21 SER B CA 1
ATOM 833 C C . SER B 1 21 ? 3.898 0.854 6 1 97.19 21 SER B C 1
ATOM 835 O O . SER B 1 21 ? 4.324 -0.16 5.445 1 97.19 21 SER B O 1
ATOM 837 N N . ILE B 1 22 ? 2.77 0.845 6.672 1 98.06 22 ILE B N 1
ATOM 838 C CA . ILE B 1 22 ? 2.1 -0.424 6.938 1 98.06 22 ILE B CA 1
ATOM 839 C C . ILE B 1 22 ? 1.348 -0.88 5.688 1 98.06 22 ILE B C 1
ATOM 841 O O . ILE B 1 22 ? 1.242 -2.08 5.422 1 98.06 22 ILE B O 1
ATOM 845 N N . VAL B 1 23 ? 0.833 0.031 4.84 1 98.69 23 VAL B N 1
ATOM 846 C CA . VAL B 1 23 ? 0.186 -0.341 3.584 1 98.69 23 VAL B CA 1
ATOM 847 C C . VAL B 1 23 ? 1.224 -0.902 2.615 1 98.69 23 VAL B C 1
ATOM 849 O O . VAL B 1 23 ? 0.959 -1.879 1.909 1 98.69 23 VAL B O 1
ATOM 852 N N . LEU B 1 24 ? 2.457 -0.302 2.555 1 98.75 24 LEU B N 1
ATOM 853 C CA . LEU B 1 24 ? 3.549 -0.827 1.741 1 98.75 24 LEU B CA 1
ATOM 854 C C . LEU B 1 24 ? 3.9 -2.252 2.158 1 98.75 24 LEU B C 1
ATOM 856 O O . LEU B 1 24 ? 4.074 -3.127 1.306 1 98.75 24 LEU B O 1
ATOM 860 N N . GLU B 1 25 ? 4.016 -2.467 3.434 1 98.81 25 GLU B N 1
ATOM 861 C CA . GLU B 1 25 ? 4.297 -3.803 3.953 1 98.81 25 GLU B CA 1
ATOM 862 C C . GLU B 1 25 ? 3.238 -4.805 3.5 1 98.81 25 GLU B C 1
ATOM 864 O O . GLU B 1 25 ? 3.57 -5.887 3.012 1 98.81 25 GLU B O 1
ATOM 869 N N . ALA B 1 26 ? 1.97 -4.453 3.67 1 98.88 26 ALA B N 1
ATOM 870 C CA . ALA B 1 26 ? 0.867 -5.328 3.277 1 98.88 26 ALA B CA 1
ATOM 871 C C . ALA B 1 26 ? 0.89 -5.602 1.777 1 98.88 26 ALA B C 1
ATOM 873 O O . ALA B 1 26 ? 0.665 -6.734 1.342 1 98.88 26 ALA B O 1
ATOM 874 N N . MET B 1 27 ? 1.181 -4.598 0.998 1 98.94 27 MET B N 1
ATOM 875 C CA . MET B 1 27 ? 1.242 -4.758 -0.452 1 98.94 27 MET B CA 1
ATOM 876 C C . MET B 1 27 ? 2.297 -5.789 -0.842 1 98.94 27 MET B C 1
ATOM 878 O O . MET B 1 27 ? 2.039 -6.668 -1.665 1 98.94 27 MET B O 1
ATOM 882 N N . LEU B 1 28 ? 3.438 -5.668 -0.218 1 98.94 28 LEU B N 1
ATOM 883 C CA . LEU B 1 28 ? 4.523 -6.59 -0.535 1 98.94 28 LEU B CA 1
ATOM 884 C C . LEU B 1 28 ? 4.168 -8.016 -0.113 1 98.94 28 LEU B C 1
ATOM 886 O O . LEU B 1 28 ? 4.477 -8.969 -0.827 1 98.94 28 LEU B O 1
ATOM 890 N N . LEU B 1 29 ? 3.486 -8.148 1.014 1 98.88 29 LEU B N 1
ATOM 891 C CA . LEU B 1 29 ? 3.035 -9.469 1.44 1 98.88 29 LEU B CA 1
ATOM 892 C C . LEU B 1 29 ? 2.049 -10.055 0.437 1 98.88 29 LEU B C 1
ATOM 894 O O . LEU B 1 29 ? 2.184 -11.211 0.034 1 98.88 29 LEU B O 1
ATOM 898 N N . TYR B 1 30 ? 1.143 -9.266 -0.003 1 98.75 30 TYR B N 1
ATOM 899 C CA . TYR B 1 30 ? 0.156 -9.742 -0.965 1 98.75 30 TYR B CA 1
ATOM 900 C C . TYR B 1 30 ? 0.805 -10.039 -2.312 1 98.75 30 TYR B C 1
ATOM 902 O O . TYR B 1 30 ? 0.33 -10.891 -3.064 1 98.75 30 TYR B O 1
ATOM 910 N N . ALA B 1 31 ? 1.856 -9.336 -2.619 1 98.62 31 ALA B N 1
ATOM 911 C CA . ALA B 1 31 ? 2.578 -9.547 -3.871 1 98.62 31 ALA B CA 1
ATOM 912 C C . ALA B 1 31 ? 3.375 -10.852 -3.83 1 98.62 31 ALA B C 1
ATOM 914 O O . ALA B 1 31 ? 3.9 -11.297 -4.852 1 98.62 31 ALA B O 1
ATOM 915 N N . GLY B 1 32 ? 3.533 -11.367 -2.648 1 98.62 32 GLY B N 1
ATOM 916 C CA . GLY B 1 32 ? 4.156 -12.68 -2.58 1 98.62 32 GLY B CA 1
ATOM 917 C C . GLY B 1 32 ? 5.445 -12.688 -1.783 1 98.62 32 GLY B C 1
ATOM 918 O O . GLY B 1 32 ? 6.145 -13.695 -1.735 1 98.62 32 GLY B O 1
ATOM 919 N N . VAL B 1 33 ? 5.766 -11.625 -1.104 1 98.88 33 VAL B N 1
ATOM 920 C CA . VAL B 1 33 ? 6.969 -11.594 -0.276 1 98.88 33 VAL B CA 1
ATOM 921 C C . VAL B 1 33 ? 6.781 -12.492 0.94 1 98.88 33 VAL B C 1
ATOM 923 O O . VAL B 1 33 ? 5.727 -12.477 1.58 1 98.88 33 VAL B O 1
ATOM 926 N N . LYS B 1 34 ? 7.832 -13.258 1.197 1 98.38 34 LYS B N 1
ATOM 927 C CA . LYS B 1 34 ? 7.855 -14.031 2.436 1 98.38 34 LYS B CA 1
ATOM 928 C C . LYS B 1 34 ? 7.93 -13.117 3.654 1 98.38 34 LYS B C 1
ATOM 930 O O . LYS B 1 34 ? 8.656 -12.117 3.646 1 98.38 34 LYS B O 1
ATOM 935 N N . ARG B 1 35 ? 7.258 -13.43 4.672 1 98 35 ARG B N 1
ATOM 936 C CA . ARG B 1 35 ? 7.25 -12.602 5.875 1 98 35 ARG B CA 1
ATOM 937 C C . ARG B 1 35 ? 8.664 -12.422 6.422 1 98 35 ARG B C 1
ATOM 939 O O . ARG B 1 35 ? 9.016 -11.344 6.91 1 98 35 ARG B O 1
ATOM 946 N N . GLU B 1 36 ? 9.43 -13.5 6.277 1 98.25 36 GLU B N 1
ATOM 947 C CA . GLU B 1 36 ? 10.781 -13.461 6.836 1 98.25 36 GLU B CA 1
ATOM 948 C C . GLU B 1 36 ? 11.703 -12.57 6.004 1 98.25 36 GLU B C 1
ATOM 950 O O . GLU B 1 36 ? 12.797 -12.211 6.449 1 98.25 36 GLU B O 1
ATOM 955 N N . LYS B 1 37 ? 11.281 -12.219 4.84 1 98.5 37 LYS B N 1
ATOM 956 C CA . LYS B 1 37 ? 12.086 -11.391 3.945 1 98.5 3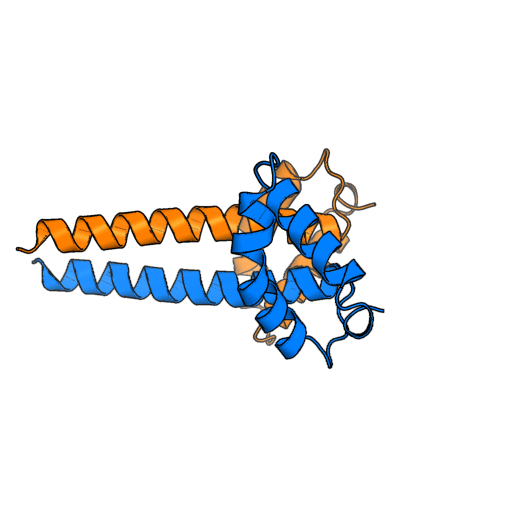7 LYS B CA 1
ATOM 957 C C . LYS B 1 37 ? 11.484 -9.992 3.805 1 98.5 37 LYS B C 1
ATOM 959 O O . LYS B 1 37 ? 11.945 -9.195 2.984 1 98.5 37 LYS B O 1
ATOM 964 N N . LEU B 1 38 ? 10.539 -9.664 4.637 1 98.62 38 LEU B N 1
ATOM 965 C CA . LEU B 1 38 ? 9.75 -8.445 4.465 1 98.62 38 LEU B CA 1
ATOM 966 C C . LEU B 1 38 ? 10.633 -7.207 4.621 1 98.62 38 LEU B C 1
ATOM 968 O O . LEU B 1 38 ? 10.547 -6.27 3.824 1 98.62 38 LEU B O 1
ATOM 972 N N . GLU B 1 39 ? 11.445 -7.176 5.609 1 97.88 39 GLU B N 1
ATOM 973 C CA . GLU B 1 39 ? 12.305 -6.02 5.84 1 97.88 39 GLU B CA 1
ATOM 974 C C . GLU B 1 39 ? 13.281 -5.816 4.684 1 97.88 39 GLU B C 1
ATOM 976 O O . GLU B 1 39 ? 13.477 -4.688 4.223 1 97.88 39 GLU B O 1
ATOM 981 N N . ASN B 1 40 ? 13.82 -6.906 4.207 1 98.69 40 ASN B N 1
ATOM 982 C CA . ASN B 1 40 ? 14.719 -6.844 3.055 1 98.69 40 ASN B CA 1
ATOM 983 C C . ASN B 1 40 ? 13.992 -6.348 1.807 1 98.69 40 ASN B C 1
ATOM 985 O O . ASN B 1 40 ? 14.547 -5.57 1.029 1 98.69 40 ASN B O 1
ATOM 989 N N . ALA B 1 41 ? 12.836 -6.805 1.64 1 98.81 41 ALA B N 1
ATOM 990 C CA . ALA B 1 41 ? 12.047 -6.422 0.471 1 98.81 41 ALA B CA 1
ATOM 991 C C . ALA B 1 41 ? 11.695 -4.938 0.509 1 98.81 41 ALA B C 1
ATOM 993 O O . ALA B 1 41 ? 11.711 -4.262 -0.524 1 98.81 41 ALA B O 1
ATOM 994 N N . ILE B 1 42 ? 11.367 -4.473 1.69 1 98.75 42 ILE B N 1
ATOM 995 C CA . ILE B 1 42 ? 11.055 -3.057 1.851 1 98.75 42 ILE B CA 1
ATOM 996 C C . ILE B 1 42 ? 12.266 -2.213 1.481 1 98.75 42 ILE B C 1
ATOM 998 O O . ILE B 1 42 ? 12.148 -1.225 0.752 1 98.75 42 ILE B O 1
ATOM 1002 N N . GLU B 1 43 ? 13.422 -2.594 1.974 1 98.44 43 GLU B N 1
ATOM 1003 C CA . GLU B 1 43 ? 14.648 -1.877 1.648 1 98.44 43 GLU B CA 1
ATOM 1004 C C . GLU B 1 43 ? 14.922 -1.898 0.147 1 98.44 43 GLU B C 1
ATOM 1006 O O . GLU B 1 43 ? 15.25 -0.868 -0.444 1 98.44 43 GLU B O 1
ATOM 1011 N N . ALA B 1 44 ? 14.781 -3.027 -0.449 1 98.75 44 ALA B N 1
ATOM 1012 C CA . ALA B 1 44 ? 14.984 -3.16 -1.89 1 98.75 44 ALA B CA 1
ATOM 1013 C C . ALA B 1 44 ? 14.016 -2.275 -2.664 1 98.75 44 ALA B C 1
ATOM 1015 O O . ALA B 1 44 ? 14.391 -1.653 -3.66 1 98.75 44 ALA B O 1
ATOM 1016 N N . TYR B 1 45 ? 12.773 -2.281 -2.227 1 98.75 45 TYR B N 1
ATOM 1017 C CA . TYR B 1 45 ? 11.766 -1.43 -2.852 1 98.75 45 TYR B CA 1
ATOM 1018 C C . TYR B 1 45 ? 12.188 0.033 -2.816 1 98.75 45 TYR B C 1
ATOM 1020 O O . TYR B 1 45 ? 12.203 0.706 -3.85 1 98.75 45 TYR B O 1
ATOM 1028 N N . ILE B 1 46 ? 12.578 0.465 -1.671 1 98.06 46 ILE B N 1
ATOM 1029 C CA . ILE B 1 46 ? 12.953 1.861 -1.477 1 98.06 46 ILE B CA 1
ATOM 1030 C C . ILE B 1 46 ? 14.188 2.184 -2.309 1 98.06 46 ILE B C 1
ATOM 1032 O O . ILE B 1 46 ? 14.273 3.25 -2.926 1 98.06 46 ILE B O 1
ATOM 1036 N N . ASP B 1 47 ? 15.094 1.263 -2.408 1 97.88 47 ASP B N 1
ATOM 1037 C CA . ASP B 1 47 ? 16.375 1.478 -3.09 1 97.88 47 ASP B CA 1
ATOM 1038 C C . ASP B 1 47 ? 16.188 1.51 -4.605 1 97.88 47 ASP B C 1
ATOM 1040 O O . ASP B 1 47 ? 17.016 2.072 -5.328 1 97.88 47 ASP B O 1
ATOM 1044 N N . ASN B 1 48 ? 15.164 0.93 -5.094 1 97.88 48 ASN B N 1
ATOM 1045 C CA . ASN B 1 48 ? 15.109 0.697 -6.535 1 97.88 48 ASN B CA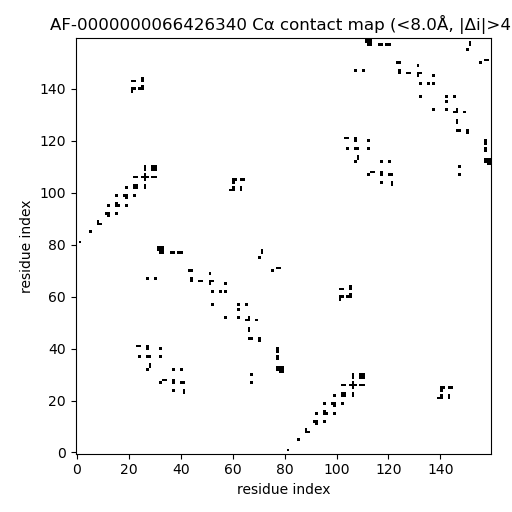 1
ATOM 1046 C C . ASN B 1 48 ? 13.984 1.499 -7.188 1 97.88 48 ASN B C 1
ATOM 1048 O O . ASN B 1 48 ? 13.984 1.694 -8.406 1 97.88 48 ASN B O 1
ATOM 1052 N N . ILE B 1 49 ? 12.992 1.962 -6.457 1 97.56 49 ILE B N 1
ATOM 1053 C CA . ILE B 1 49 ? 11.789 2.547 -7.031 1 97.56 49 ILE B CA 1
ATOM 1054 C C . ILE B 1 49 ? 12.156 3.738 -7.91 1 97.56 49 ILE B C 1
ATOM 1056 O O . ILE B 1 49 ? 11.664 3.863 -9.031 1 97.56 49 ILE B O 1
ATOM 1060 N N . ASP B 1 50 ? 12.992 4.691 -7.469 1 96 50 ASP B N 1
ATOM 1061 C CA . ASP B 1 50 ? 13.367 5.867 -8.25 1 96 50 ASP B CA 1
ATOM 1062 C C . ASP B 1 50 ? 13.992 5.465 -9.578 1 96 50 ASP B C 1
ATOM 1064 O O . ASP B 1 50 ? 13.625 6 -10.633 1 96 50 ASP B O 1
ATOM 1068 N N . ASN B 1 51 ? 14.906 4.57 -9.523 1 97.06 51 ASN B N 1
ATOM 1069 C CA . ASN B 1 51 ? 15.578 4.109 -10.734 1 97.06 51 ASN B CA 1
ATOM 1070 C C . ASN B 1 51 ? 14.609 3.428 -11.695 1 97.06 51 ASN B C 1
ATOM 1072 O O . ASN B 1 51 ? 14.672 3.646 -12.906 1 97.06 51 ASN B O 1
ATOM 1076 N N . VAL B 1 52 ? 13.773 2.543 -11.188 1 97.5 52 VAL B N 1
ATOM 1077 C CA . VAL B 1 52 ? 12.812 1.824 -12.016 1 97.5 52 VAL B CA 1
ATOM 1078 C C . VAL B 1 52 ? 11.867 2.816 -12.695 1 97.5 52 VAL B C 1
ATOM 1080 O O . VAL B 1 52 ? 11.578 2.699 -13.883 1 97.5 52 VAL B O 1
ATOM 1083 N N . LEU B 1 53 ? 11.422 3.828 -11.961 1 96.12 53 LEU B N 1
ATOM 1084 C CA . LEU B 1 53 ? 10.414 4.75 -12.484 1 96.12 53 LEU B CA 1
ATOM 1085 C C . LEU B 1 53 ? 11.047 5.758 -13.438 1 96.12 53 LEU B C 1
ATOM 1087 O O . LEU B 1 53 ? 10.367 6.281 -14.328 1 96.12 53 LEU B O 1
ATOM 1091 N N . GLU B 1 54 ? 12.281 6.086 -13.281 1 95.25 54 GLU B N 1
ATOM 1092 C CA . GLU B 1 54 ? 12.984 6.977 -14.203 1 95.25 54 GLU B CA 1
ATOM 1093 C C . GLU B 1 54 ? 12.969 6.422 -15.617 1 95.25 54 GLU B C 1
ATOM 1095 O O . GLU B 1 54 ? 12.922 7.18 -16.594 1 95.25 54 GLU B O 1
ATOM 1100 N N . ASN B 1 55 ? 12.898 5.176 -15.773 1 91.25 55 ASN B N 1
ATOM 1101 C CA . ASN B 1 55 ? 12.961 4.512 -17.078 1 91.25 55 ASN B CA 1
ATOM 1102 C C . ASN B 1 55 ? 11.602 3.947 -17.469 1 91.25 55 ASN B C 1
ATOM 1104 O O . ASN B 1 55 ? 11.516 3.115 -18.375 1 91.25 55 ASN B O 1
ATOM 1108 N N . SER B 1 56 ? 10.633 4.395 -16.781 1 92.94 56 SER B N 1
ATOM 1109 C CA . SER B 1 56 ? 9.305 3.828 -17.016 1 92.94 56 SER B CA 1
ATOM 1110 C C . SER B 1 56 ? 8.344 4.879 -17.547 1 92.94 56 SER B C 1
ATOM 1112 O O . SER B 1 56 ? 8.43 6.055 -17.188 1 92.94 56 SER B O 1
ATOM 1114 N N . ASN B 1 57 ? 7.383 4.445 -18.344 1 94.62 57 ASN B N 1
ATOM 1115 C CA . ASN B 1 57 ? 6.32 5.312 -18.844 1 94.62 57 ASN B CA 1
ATOM 1116 C C . ASN B 1 57 ? 4.988 5.02 -18.156 1 94.62 57 ASN B C 1
ATOM 1118 O O . ASN B 1 57 ? 3.945 5.523 -18.578 1 94.62 57 ASN B O 1
ATOM 1122 N N . LYS B 1 58 ? 5.02 4.234 -17.125 1 95.62 58 LYS B N 1
AT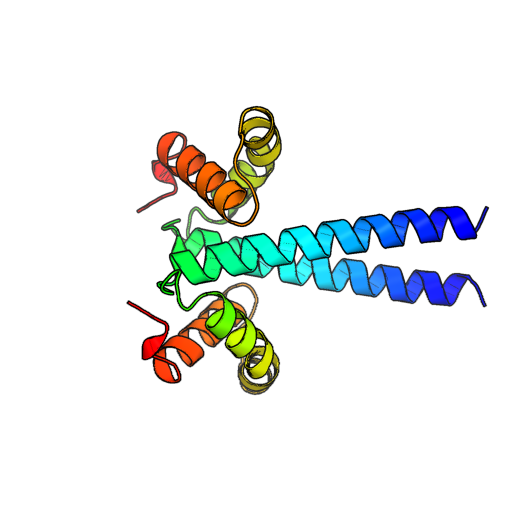OM 1123 C CA . LYS B 1 58 ? 3.793 3.861 -16.422 1 95.62 58 LYS B CA 1
ATOM 1124 C C . LYS B 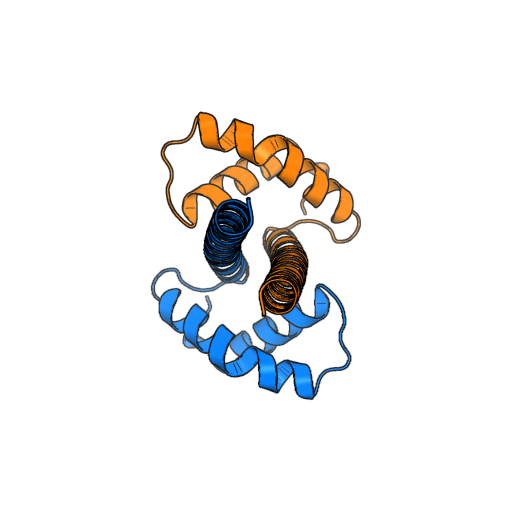1 58 ? 3.297 5 -15.531 1 95.62 58 LYS B C 1
ATOM 1126 O O . LYS B 1 58 ? 4.07 5.879 -15.156 1 95.62 58 LYS B O 1
ATOM 1131 N N . GLU B 1 59 ? 1.979 4.922 -15.297 1 95.06 59 GLU B N 1
ATOM 1132 C CA . GLU B 1 59 ? 1.353 5.918 -14.438 1 95.06 59 GLU B CA 1
ATOM 1133 C C . GLU B 1 59 ? 0.435 5.266 -13.406 1 95.06 59 GLU B C 1
ATOM 1135 O O . GLU B 1 59 ? -0.022 4.137 -13.609 1 95.06 59 GLU B O 1
ATOM 1140 N N . GLY B 1 60 ? 0.254 6.059 -12.32 1 95.81 60 GLY B N 1
ATOM 1141 C CA . GLY B 1 60 ? -0.672 5.566 -11.312 1 95.81 60 GLY B CA 1
ATOM 1142 C C . GLY B 1 60 ? -0.226 4.262 -10.68 1 95.81 60 GLY B C 1
ATOM 1143 O O . GLY B 1 60 ? 0.939 4.117 -10.305 1 95.81 60 GLY B O 1
ATOM 1144 N N . VAL B 1 61 ? -1.147 3.352 -10.555 1 97.88 61 VAL B N 1
ATOM 1145 C CA . VAL B 1 61 ? -0.898 2.102 -9.844 1 97.88 61 VAL B CA 1
ATOM 1146 C C . VAL B 1 61 ? 0.083 1.243 -10.641 1 97.88 61 VAL B C 1
ATOM 1148 O O . VAL B 1 61 ? 0.87 0.49 -10.062 1 97.88 61 VAL B O 1
ATOM 1151 N N . ASP B 1 62 ? 0.135 1.411 -11.938 1 98.06 62 ASP B N 1
ATOM 1152 C CA . ASP B 1 62 ? 0.998 0.599 -12.789 1 98.06 62 ASP B CA 1
ATOM 1153 C C . ASP B 1 62 ? 2.471 0.889 -12.516 1 98.06 62 ASP B C 1
ATOM 1155 O O . ASP B 1 62 ? 3.334 0.051 -12.789 1 98.06 62 ASP B O 1
ATOM 1159 N N . GLU B 1 63 ? 2.773 2.119 -12.008 1 97.5 63 GLU B N 1
ATOM 1160 C CA . GLU B 1 63 ? 4.129 2.416 -11.555 1 97.5 63 GLU B CA 1
ATOM 1161 C C . GLU B 1 63 ? 4.578 1.433 -10.477 1 97.5 63 GLU B C 1
ATOM 1163 O O . GLU B 1 63 ? 5.684 0.889 -10.547 1 97.5 63 GLU B O 1
ATOM 1168 N N . ILE B 1 64 ? 3.719 1.162 -9.508 1 98.5 64 ILE B N 1
ATOM 1169 C CA . ILE B 1 64 ? 4.035 0.309 -8.367 1 98.5 64 ILE B CA 1
ATOM 1170 C C . ILE B 1 64 ? 4.156 -1.143 -8.828 1 98.5 64 ILE B C 1
ATOM 1172 O O . ILE B 1 64 ? 5.062 -1.861 -8.398 1 98.5 64 ILE B O 1
ATOM 1176 N N . LEU B 1 65 ? 3.234 -1.534 -9.734 1 98.44 65 LEU B N 1
ATOM 1177 C CA . LEU B 1 65 ? 3.264 -2.902 -10.242 1 98.44 65 LEU B CA 1
ATOM 1178 C C . LEU B 1 65 ? 4.57 -3.184 -10.977 1 98.44 65 LEU B C 1
ATOM 1180 O O . LEU B 1 65 ? 5.105 -4.289 -10.898 1 98.44 65 LEU B O 1
ATOM 1184 N N . GLU B 1 66 ? 5.047 -2.152 -11.664 1 98.25 66 GLU B N 1
ATOM 1185 C CA . GLU B 1 66 ? 6.316 -2.299 -12.367 1 98.25 66 GLU B CA 1
ATOM 1186 C C . GLU B 1 66 ? 7.473 -2.5 -11.391 1 98.25 66 GLU B C 1
ATOM 1188 O O . GLU B 1 66 ? 8.367 -3.312 -11.641 1 98.25 66 GLU B O 1
ATOM 1193 N N . VAL B 1 67 ? 7.504 -1.752 -10.336 1 98.5 67 VAL B N 1
ATOM 1194 C CA . VAL B 1 67 ? 8.57 -1.872 -9.344 1 98.5 67 VAL B CA 1
ATOM 1195 C C . VAL B 1 67 ? 8.531 -3.264 -8.719 1 98.5 67 VAL B C 1
ATOM 1197 O O . VAL B 1 67 ? 9.57 -3.9 -8.547 1 98.5 67 VAL B O 1
ATOM 1200 N N . VAL B 1 68 ? 7.348 -3.764 -8.43 1 98.75 68 VAL B N 1
ATOM 1201 C CA . VAL B 1 68 ? 7.219 -5.078 -7.805 1 98.75 68 VAL B CA 1
ATOM 1202 C C . VAL B 1 68 ? 7.668 -6.16 -8.781 1 98.75 68 VAL B C 1
ATOM 1204 O O . VAL B 1 68 ? 8.328 -7.125 -8.391 1 98.75 68 VAL B O 1
ATOM 1207 N N . GLU B 1 69 ? 7.309 -5.969 -10.039 1 98.06 69 GLU B N 1
ATOM 1208 C CA . GLU B 1 69 ? 7.77 -6.918 -11.047 1 98.06 69 GLU B CA 1
ATOM 1209 C C . GLU B 1 69 ? 9.289 -6.938 -11.133 1 98.06 69 GLU B C 1
ATOM 1211 O O . GLU B 1 69 ? 9.898 -8 -11.273 1 98.06 69 GLU B O 1
ATOM 1216 N N . PHE B 1 70 ? 9.859 -5.816 -11.117 1 98.31 70 PHE B N 1
ATOM 1217 C CA . PHE B 1 70 ? 11.312 -5.707 -11.094 1 98.31 70 PHE B CA 1
ATOM 1218 C C . PHE B 1 70 ? 11.891 -6.465 -9.906 1 98.31 70 PHE B C 1
ATOM 1220 O O . PHE B 1 70 ? 12.844 -7.234 -10.055 1 98.31 70 PHE B O 1
ATOM 1227 N N . LEU B 1 71 ? 11.359 -6.223 -8.742 1 98.69 71 LEU B N 1
ATOM 1228 C CA . LEU B 1 71 ? 11.852 -6.871 -7.527 1 98.69 71 LEU B CA 1
ATOM 1229 C C . LEU B 1 71 ? 11.711 -8.391 -7.629 1 98.69 71 LEU B C 1
ATOM 1231 O O . LEU B 1 71 ? 12.602 -9.125 -7.203 1 98.69 71 LEU B O 1
ATOM 1235 N N . LYS B 1 72 ? 10.594 -8.836 -8.172 1 98.5 72 LYS B N 1
ATOM 1236 C CA . LYS B 1 72 ? 10.375 -10.266 -8.336 1 98.5 72 LYS B CA 1
ATOM 1237 C C . LYS B 1 72 ? 11.445 -10.891 -9.227 1 98.5 72 LYS B C 1
ATOM 1239 O O . LYS B 1 72 ? 11.852 -12.031 -9.016 1 98.5 72 LYS B O 1
ATOM 1244 N N . ASN B 1 73 ? 11.836 -10.141 -10.156 1 98.19 73 ASN B N 1
ATOM 1245 C CA . ASN B 1 73 ? 12.828 -10.641 -11.102 1 98.19 73 ASN B CA 1
ATOM 1246 C C . ASN B 1 73 ? 14.234 -10.578 -10.523 1 98.19 73 ASN B C 1
ATOM 1248 O O . ASN B 1 73 ? 15.031 -11.492 -10.711 1 98.19 73 ASN B O 1
ATOM 1252 N N . LYS B 1 74 ? 14.555 -9.562 -9.828 1 97.88 74 LYS B N 1
ATOM 1253 C CA . LYS B 1 74 ? 15.906 -9.305 -9.344 1 97.88 74 LYS B CA 1
ATOM 1254 C C . LYS B 1 74 ? 16.156 -10.008 -8.008 1 97.88 74 LYS B C 1
ATOM 1256 O O . LYS B 1 74 ? 17.281 -10.438 -7.73 1 97.88 74 LYS B O 1
ATOM 1261 N N . TYR B 1 75 ? 15.102 -10.008 -7.18 1 98.12 75 TYR B N 1
ATOM 1262 C CA . TYR B 1 75 ? 15.211 -10.562 -5.836 1 98.12 75 TYR B CA 1
ATOM 1263 C C . TYR B 1 75 ? 14.266 -11.742 -5.656 1 98.12 75 TYR B C 1
ATOM 1265 O O . TYR B 1 75 ? 13.477 -11.773 -4.707 1 98.12 75 TYR B O 1
ATOM 1273 N N . LYS B 1 76 ? 14.414 -12.75 -6.391 1 97.75 76 LYS B N 1
ATOM 1274 C CA . LYS B 1 76 ? 13.508 -13.898 -6.43 1 97.75 76 LYS B CA 1
ATOM 1275 C C . LYS B 1 76 ? 13.43 -14.586 -5.066 1 97.75 76 LYS B C 1
ATOM 1277 O O . LYS B 1 76 ? 12.375 -15.102 -4.691 1 97.75 76 LYS B O 1
ATOM 1282 N N . ASP B 1 77 ? 14.469 -14.484 -4.328 1 98.12 77 ASP B N 1
ATOM 1283 C CA . ASP B 1 77 ? 14.539 -15.18 -3.047 1 98.12 77 ASP B CA 1
ATOM 1284 C C . ASP B 1 77 ? 13.633 -14.523 -2.012 1 98.12 77 ASP B C 1
ATOM 1286 O O . ASP B 1 77 ? 13.336 -15.117 -0.971 1 98.12 77 ASP B O 1
ATOM 1290 N N . PHE B 1 78 ? 13.188 -13.328 -2.229 1 98.56 78 PHE B N 1
ATOM 1291 C CA . PHE B 1 78 ? 12.273 -12.648 -1.317 1 98.56 78 PHE B CA 1
ATOM 1292 C C . PHE B 1 78 ? 10.852 -13.172 -1.481 1 98.56 78 PHE B C 1
ATOM 1294 O O . PHE B 1 78 ? 10.016 -13 -0.596 1 98.56 78 PHE B O 1
ATOM 1301 N N . PHE B 1 79 ? 10.609 -13.812 -2.68 1 98.06 79 PHE B N 1
ATOM 1302 C CA . PHE B 1 79 ? 9.234 -14.102 -3.051 1 98.06 79 PHE B CA 1
ATOM 1303 C C . PHE B 1 79 ? 8.977 -15.602 -3.047 1 98.06 79 PHE B C 1
ATOM 1305 O O . PHE B 1 79 ? 9.898 -16.391 -3.227 1 98.06 79 PHE B O 1
ATOM 1312 N N . GLN B 1 80 ? 7.73 -15.969 -2.746 1 85.81 80 GLN B N 1
ATOM 1313 C CA . GLN B 1 80 ? 7.344 -17.375 -2.744 1 85.81 80 GLN B CA 1
ATOM 1314 C C . GLN B 1 80 ? 7.293 -17.938 -4.164 1 85.81 80 GLN B C 1
ATOM 1316 O O . GLN B 1 80 ? 7.066 -17.188 -5.121 1 85.81 80 GLN B O 1
#

Radius of gyration: 16.99 Å; Cα contacts (8 Å, |Δi|>4): 149; chains: 2; bounding box: 35×50×38 Å

Secondary structure (DSSP, 8-state):
-HHHHHHHHHHHHHHHHHHHHHHHHHHHHHHTB-GGGHHHHHHHHHHHHHHHHHT----THHHHHHHHHHHHHH-GGGB-/--HHHHHHHHHHHHHHHHHHHHHHHHHHHHHTB-GGGHHHHHHHHHHHHHHHHHT----THHHHHHHHHHHHHH-GGGB-

Nearest PDB structures (foldseek):
  5uxx-assembly1_A  TM=5.313E-01  e=2.875E+00  Bartonella quintana str. Toulouse
  1or7-assembly3_A  TM=5.453E-01  e=7.714E+00  Escherichia coli
  6t3z-assembly1_A  TM=4.494E-01  e=7.189E+00  human gammaherpesvirus 4
  1or7-assembly3_B  TM=4.311E-01  e=9.531E+00  Escherichia coli
  5uxx-assembly1_A  TM=5.314E-01  e=2.875E+00  Bartonella quintana str. Toulouse

Sequence (160 aa):
MNQNNNKTLKNELEDLQYELSIVLEAMLLYAGVKREKLENAIEAYIDNIDNVLENSNKEGVDEILEVVEFLKNKYKDFFQMNQNNNKTLKNELEDLQYELSIVLEAMLLYAGVKREKLENAIEAYIDNIDNVLENSNKEGVDEILEVVEFLKNKYKDFFQ

pLDDT: mean 94.14, std 9.73, range [42.94, 98.94]

Foldseek 3Di:
DPVVVVVVVVVVVVVVVVVVVVVVLVVLVVLFFDPVCSVVLVVQLVVCLVVQVVPDPDDDPVSVVSSSVVCCVPVVVRGD/DPVVVVVVVVVVVVVVVVVVVVVVLVVLVVLFFDPVCSVVLVVQLVVCLVVQVVPDPDDDPVSVVSSSVVCCVPVVVRGD

Solvent-accessible surface area (backbone atoms only — not comparable to full-atom values): 8725 Å² total; per-residue (Å²): 131,68,67,60,54,49,51,51,51,50,51,51,45,52,51,49,51,52,53,38,51,32,44,49,51,43,23,43,45,46,66,33,36,35,78,91,31,40,69,60,48,51,51,51,46,68,72,39,42,66,66,53,51,74,76,47,90,60,59,72,40,53,42,56,54,49,42,51,50,50,42,51,68,76,43,46,86,36,38,116,131,68,66,61,56,49,52,51,50,50,51,50,45,53,51,51,50,51,53,37,51,32,45,49,51,42,23,44,43,45,67,35,38,35,78,92,31,42,70,59,48,52,50,51,48,67,73,38,41,64,65,53,52,73,77,46,89,62,57,72,38,50,42,56,53,50,42,51,51,49,43,53,69,75,43,46,86,37,39,116